Protein AF-A0A8R1J220-F1 (afdb_monomer)

Mean predicted aligned error: 9.55 Å

Radius of gyration: 16.14 Å; Cα contacts (8 Å, |Δi|>4): 56; chains: 1; bounding box: 42×35×43 Å

Organism: Caenorhabditis japonica (NCBI:txid281687)

pLDDT: mean 77.74, std 16.12, range [37.62, 92.5]

InterPro domains:
  IPR011989 Armadillo-like helical [G3DSA:1.25.10.10] (3-95)
  IPR016024 Armadillo-type fold [SSF48371] (10-93)

Foldseek 3Di:
DDDCPDPVNVVVVVVVVVVVVVVCVVVVVLVVLLVQLVVCLVPLVCLVVNVVSLVVLVVLCVDPNSVVCQVPDPVPSVVSNVSNVPRPPPPPPVPPD

Structure (mmCIF, N/CA/C/O backbone):
data_AF-A0A8R1J220-F1
#
_entry.id   AF-A0A8R1J220-F1
#
loop_
_atom_site.group_PDB
_atom_site.id
_atom_site.type_symbol
_atom_site.label_atom_id
_atom_site.label_alt_id
_atom_site.label_comp_id
_atom_site.label_asym_id
_atom_site.label_entity_id
_atom_site.label_seq_id
_atom_site.pdbx_PDB_ins_code
_atom_site.Cartn_x
_atom_site.Cartn_y
_atom_site.Cartn_z
_atom_site.occupancy
_atom_site.B_iso_or_equiv
_atom_site.auth_seq_id
_atom_site.auth_comp_id
_atom_site.auth_asym_id
_atom_site.auth_atom_id
_atom_site.pdbx_PDB_model_num
ATOM 1 N N . MET A 1 1 ? -15.663 24.784 -24.408 1.00 40.25 1 MET A N 1
ATOM 2 C CA . MET A 1 1 ? -14.233 25.065 -24.645 1.00 40.25 1 MET A CA 1
ATOM 3 C C . MET A 1 1 ? -13.429 24.141 -23.732 1.00 40.25 1 MET A C 1
ATOM 5 O O . MET A 1 1 ? -12.993 24.560 -22.674 1.00 40.25 1 MET A O 1
ATOM 9 N N . PHE A 1 2 ? -13.352 22.850 -24.074 1.00 38.75 2 PHE A N 1
ATOM 10 C CA . PHE A 1 2 ? -12.521 21.881 -23.353 1.00 38.75 2 PHE A CA 1
ATOM 11 C C . PHE A 1 2 ? -11.226 21.713 -24.144 1.00 38.75 2 PHE A C 1
ATOM 13 O O . PHE A 1 2 ? -11.260 21.465 -25.348 1.00 38.75 2 PHE A O 1
ATOM 20 N N . SER A 1 3 ? -10.117 21.969 -23.458 1.00 47.09 3 SER A N 1
ATOM 21 C CA . SER A 1 3 ? -8.761 21.993 -23.992 1.00 47.09 3 SER A CA 1
ATOM 22 C C . SER A 1 3 ? -8.400 20.654 -24.636 1.00 47.09 3 SER A C 1
ATOM 24 O O . SER A 1 3 ? -8.523 19.607 -24.000 1.00 47.09 3 SER A O 1
ATOM 26 N N . GLN A 1 4 ? -7.947 20.693 -25.892 1.00 51.22 4 GLN A N 1
ATOM 27 C CA . GLN A 1 4 ? -7.223 19.588 -26.510 1.00 51.22 4 GLN A CA 1
ATOM 28 C C . GLN A 1 4 ? -5.860 19.487 -25.827 1.00 51.22 4 GLN A C 1
ATOM 30 O O . GLN A 1 4 ? -4.884 20.072 -26.284 1.00 51.22 4 GLN A O 1
ATOM 35 N N . MET A 1 5 ? -5.798 18.751 -24.723 1.00 51.25 5 MET A N 1
ATOM 36 C CA . MET A 1 5 ? -4.532 18.212 -24.246 1.00 51.25 5 MET A CA 1
ATOM 37 C C . MET A 1 5 ? -4.037 17.269 -25.348 1.00 51.25 5 MET A C 1
ATOM 39 O O . MET A 1 5 ? -4.673 16.251 -25.636 1.00 51.25 5 MET A O 1
ATOM 43 N N . THR A 1 6 ? -2.990 17.666 -26.065 1.00 62.12 6 THR A N 1
ATOM 44 C CA . THR A 1 6 ? -2.530 16.908 -27.234 1.00 62.12 6 THR A CA 1
ATOM 45 C C . THR A 1 6 ? -1.924 15.585 -26.770 1.00 62.12 6 THR A C 1
ATOM 47 O O . THR A 1 6 ? -1.207 15.548 -25.776 1.00 62.12 6 THR A O 1
ATOM 50 N N . LEU A 1 7 ? -2.170 14.487 -27.501 1.00 57.69 7 LEU A N 1
ATOM 51 C CA . LEU A 1 7 ? -1.657 13.134 -27.193 1.00 57.69 7 LEU A CA 1
ATOM 52 C C . LEU A 1 7 ? -0.155 13.108 -26.845 1.00 57.69 7 LEU A C 1
ATOM 54 O O . LEU A 1 7 ? 0.308 12.263 -26.082 1.00 57.69 7 LEU A O 1
ATOM 58 N N . LYS A 1 8 ? 0.605 14.060 -27.397 1.00 58.09 8 LYS A N 1
ATOM 59 C CA . LYS A 1 8 ? 2.031 14.258 -27.143 1.00 58.09 8 LYS A CA 1
ATOM 60 C C . LYS A 1 8 ? 2.305 14.735 -25.711 1.00 58.09 8 LYS A C 1
ATOM 62 O O . LYS A 1 8 ? 3.145 14.146 -25.041 1.00 58.09 8 LYS A O 1
ATOM 67 N N . GLU A 1 9 ? 1.560 15.720 -25.216 1.00 60.03 9 GLU A N 1
ATOM 68 C CA . GLU A 1 9 ? 1.646 16.209 -23.831 1.00 60.03 9 GLU A CA 1
ATOM 69 C C . GLU A 1 9 ? 1.225 15.121 -22.839 1.00 60.03 9 GLU A C 1
ATOM 71 O O . GLU A 1 9 ? 1.894 14.914 -21.829 1.00 60.03 9 GLU A O 1
ATOM 76 N N . THR A 1 10 ? 0.182 14.351 -23.169 1.00 58.44 10 THR A N 1
ATOM 77 C CA . THR A 1 10 ? -0.250 13.203 -22.357 1.00 58.44 10 THR A CA 1
ATOM 78 C C . THR A 1 10 ? 0.831 12.123 -22.292 1.00 58.44 10 THR A C 1
ATOM 80 O O . THR A 1 10 ? 1.068 11.556 -21.229 1.00 58.44 10 THR A O 1
ATOM 83 N N . SER A 1 11 ? 1.522 11.860 -23.408 1.00 58.16 11 SER A N 1
ATOM 84 C CA . SER A 1 11 ? 2.612 10.878 -23.459 1.00 58.16 11 SER A CA 1
ATOM 85 C C . SER A 1 11 ? 3.853 11.314 -22.677 1.00 58.16 11 SER A C 1
ATOM 87 O O . SER A 1 11 ? 4.468 10.479 -22.020 1.00 58.16 11 SER A O 1
ATOM 89 N N . THR A 1 12 ? 4.196 12.607 -22.693 1.00 61.19 12 THR A N 1
ATOM 90 C CA . THR A 1 12 ? 5.306 13.157 -21.903 1.00 61.19 12 THR A CA 1
ATOM 91 C C . THR A 1 12 ? 4.995 13.069 -20.415 1.00 61.19 12 THR A C 1
ATOM 93 O O . THR A 1 12 ? 5.786 12.509 -19.669 1.00 61.19 12 THR A O 1
ATOM 96 N N . ILE A 1 13 ? 3.796 13.488 -19.999 1.00 63.25 13 ILE A N 1
ATOM 97 C CA . ILE A 1 13 ? 3.368 13.413 -18.595 1.00 63.25 13 ILE A CA 1
ATOM 98 C C . ILE A 1 13 ? 3.320 11.961 -18.106 1.00 63.25 13 ILE A C 1
ATOM 100 O O . ILE A 1 13 ? 3.771 11.672 -17.003 1.00 63.25 13 ILE A O 1
ATOM 104 N N . ALA A 1 14 ? 2.820 11.029 -18.923 1.00 58.81 14 ALA A N 1
ATOM 105 C CA . ALA A 1 14 ? 2.812 9.608 -18.575 1.00 58.81 14 ALA A CA 1
ATOM 106 C C . ALA A 1 14 ? 4.231 9.025 -18.465 1.00 58.81 14 ALA A C 1
ATOM 108 O O . ALA A 1 14 ? 4.483 8.162 -17.624 1.00 58.81 14 ALA A O 1
ATOM 109 N N . ARG A 1 15 ? 5.164 9.495 -19.301 1.00 59.09 15 ARG A N 1
ATOM 110 C CA . ARG A 1 15 ? 6.568 9.079 -19.257 1.00 59.09 15 ARG A CA 1
ATOM 111 C C . ARG A 1 15 ? 7.264 9.616 -18.012 1.00 59.09 15 ARG A C 1
ATOM 113 O O . ARG A 1 15 ? 7.910 8.836 -17.324 1.00 59.09 15 ARG A O 1
ATOM 120 N N . ASP A 1 16 ? 7.066 10.889 -17.694 1.00 67.56 16 ASP A N 1
ATOM 121 C CA . ASP A 1 16 ? 7.614 11.513 -16.489 1.00 67.56 16 ASP A CA 1
ATOM 122 C C . ASP A 1 16 ? 7.057 10.827 -15.233 1.00 67.56 16 ASP A C 1
ATOM 124 O O . ASP A 1 16 ? 7.813 10.466 -14.337 1.00 67.56 16 ASP A O 1
ATOM 128 N N . LEU A 1 17 ? 5.752 10.526 -15.205 1.00 65.31 17 LEU A N 1
ATOM 129 C CA . LEU A 1 17 ? 5.114 9.798 -14.104 1.00 65.31 17 LEU A CA 1
ATOM 130 C C . LEU A 1 17 ? 5.682 8.381 -13.918 1.00 65.31 17 LEU A C 1
ATOM 132 O O . LEU A 1 17 ? 5.829 7.924 -12.785 1.00 65.31 17 LEU A O 1
ATOM 136 N N . ASN A 1 18 ? 6.024 7.693 -15.011 1.00 68.00 18 ASN A N 1
ATOM 137 C CA . ASN A 1 18 ? 6.680 6.387 -14.942 1.00 68.00 18 ASN A CA 1
ATOM 138 C C . ASN A 1 18 ? 8.111 6.486 -14.398 1.00 68.00 18 ASN A C 1
ATOM 140 O O . ASN A 1 18 ? 8.499 5.625 -13.615 1.00 68.00 18 ASN A O 1
ATOM 144 N N . VAL A 1 19 ? 8.864 7.536 -14.745 1.00 74.75 19 VAL A N 1
ATOM 145 C CA . VAL A 1 19 ? 10.206 7.771 -14.180 1.00 74.75 19 VAL A CA 1
ATOM 146 C C . VAL A 1 19 ? 10.115 8.015 -12.671 1.00 74.75 19 VAL A C 1
ATOM 148 O O . VAL A 1 19 ? 10.800 7.345 -11.905 1.00 74.75 19 VAL A O 1
ATOM 151 N N . TYR A 1 20 ? 9.194 8.874 -12.221 1.00 81.44 20 TYR A N 1
ATOM 152 C CA . TYR A 1 20 ? 8.985 9.107 -10.786 1.00 81.44 20 TYR A CA 1
ATOM 153 C C . TYR A 1 20 ? 8.566 7.843 -10.028 1.00 81.44 20 TYR A C 1
ATOM 155 O O . TYR A 1 20 ? 8.941 7.661 -8.870 1.00 81.44 20 TYR A O 1
ATOM 163 N N . LEU A 1 21 ? 7.783 6.969 -10.664 1.00 84.81 21 LEU A N 1
ATOM 164 C CA . LEU A 1 21 ? 7.397 5.687 -10.089 1.00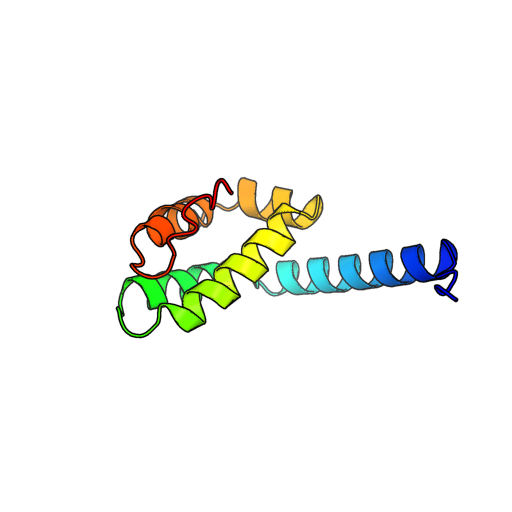 84.81 21 LEU A CA 1
ATOM 165 C C . LEU A 1 21 ? 8.596 4.746 -9.939 1.00 84.81 21 LEU A C 1
ATOM 167 O O . LEU A 1 21 ? 8.731 4.100 -8.902 1.00 84.81 21 LEU A O 1
ATOM 171 N N . GLU A 1 22 ? 9.452 4.651 -10.953 1.00 86.31 22 GLU A N 1
ATOM 172 C CA . GLU A 1 22 ? 10.654 3.817 -10.897 1.00 86.31 22 GLU A CA 1
ATOM 173 C C . GLU A 1 22 ? 11.629 4.318 -9.830 1.00 86.31 22 GLU A C 1
ATOM 175 O O . GLU A 1 22 ? 12.081 3.516 -9.013 1.00 86.31 22 GLU A O 1
ATOM 180 N N . ASP A 1 23 ? 11.854 5.631 -9.751 1.00 89.62 23 ASP A N 1
ATOM 181 C CA . ASP A 1 23 ? 12.674 6.248 -8.702 1.00 89.62 23 ASP A CA 1
ATOM 182 C C . ASP A 1 23 ? 12.090 5.993 -7.305 1.00 89.62 23 ASP A C 1
ATOM 184 O O . ASP A 1 23 ? 12.812 5.649 -6.367 1.00 89.62 23 ASP A O 1
ATOM 188 N N . PHE A 1 24 ? 10.766 6.102 -7.159 1.00 89.44 24 PHE A N 1
ATOM 189 C CA . PHE A 1 24 ? 10.072 5.805 -5.907 1.00 89.44 24 PHE A CA 1
ATOM 190 C C . PHE A 1 24 ? 10.248 4.341 -5.481 1.00 89.44 24 PHE A C 1
ATOM 192 O O . PHE A 1 24 ? 10.530 4.062 -4.312 1.00 89.44 24 PHE A O 1
ATOM 199 N N . LEU A 1 25 ? 10.092 3.398 -6.414 1.00 89.38 25 LEU A N 1
ATOM 200 C CA . LEU A 1 25 ? 10.267 1.971 -6.140 1.00 89.38 25 LEU A CA 1
ATOM 201 C C . LEU A 1 25 ? 11.732 1.642 -5.821 1.00 89.38 25 LEU A C 1
ATOM 203 O O . LEU A 1 25 ? 11.992 0.930 -4.850 1.00 89.38 25 LEU A O 1
ATOM 207 N N . ALA A 1 26 ? 12.682 2.213 -6.566 1.00 89.50 26 ALA A N 1
ATOM 208 C CA . ALA A 1 26 ? 14.115 2.065 -6.315 1.00 89.50 26 ALA A CA 1
ATOM 209 C C . ALA A 1 26 ? 14.524 2.619 -4.938 1.00 89.50 26 ALA A C 1
ATOM 211 O O . ALA A 1 26 ? 15.379 2.046 -4.264 1.00 89.50 26 ALA A O 1
ATOM 212 N N . ALA A 1 27 ? 13.863 3.681 -4.475 1.00 90.62 27 ALA A N 1
ATOM 213 C CA . ALA A 1 27 ? 14.055 4.261 -3.147 1.00 90.62 27 ALA A CA 1
ATOM 214 C C . ALA A 1 27 ? 13.338 3.493 -2.014 1.00 90.62 27 ALA A C 1
ATOM 216 O O . ALA A 1 27 ? 13.184 4.027 -0.916 1.00 90.62 27 ALA A O 1
ATOM 217 N N . SER A 1 28 ? 12.889 2.252 -2.248 1.00 90.31 28 SER A N 1
ATOM 218 C CA . SER A 1 28 ? 12.132 1.443 -1.273 1.00 90.31 28 SER A CA 1
ATOM 219 C C . SER A 1 28 ? 10.825 2.102 -0.810 1.00 90.31 28 SER A C 1
ATOM 221 O O . SER A 1 28 ? 10.336 1.862 0.298 1.00 90.31 28 SER A O 1
ATOM 223 N N . GLY A 1 29 ? 10.219 2.930 -1.663 1.00 91.25 29 GLY A N 1
ATOM 224 C CA . GLY A 1 29 ? 8.997 3.657 -1.336 1.00 91.25 29 GLY A CA 1
ATOM 225 C C . GLY A 1 29 ? 7.812 2.741 -1.011 1.00 91.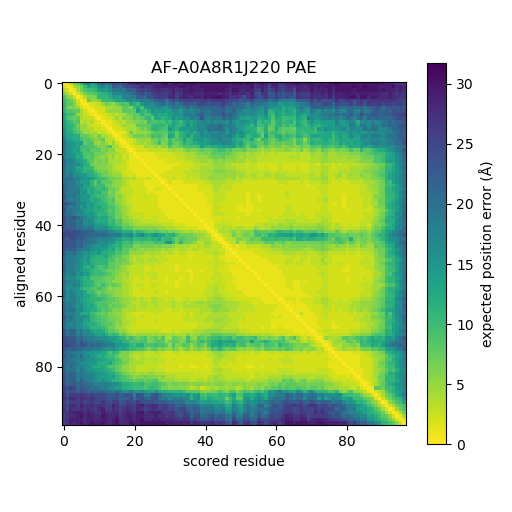25 29 GLY A C 1
ATOM 226 O O . GLY A 1 29 ? 6.999 3.070 -0.147 1.00 91.25 29 GLY A O 1
ATOM 227 N N . LEU A 1 30 ? 7.735 1.564 -1.643 1.00 92.50 30 LEU A N 1
ATOM 228 C CA . LEU A 1 30 ? 6.701 0.564 -1.354 1.00 92.50 30 LEU A CA 1
ATOM 229 C C . LEU A 1 30 ? 6.811 0.016 0.079 1.00 92.50 30 LEU A C 1
ATOM 231 O O . LEU A 1 30 ? 5.802 -0.069 0.781 1.00 92.50 30 LEU A O 1
ATOM 235 N N . THR A 1 31 ? 8.028 -0.287 0.534 1.00 91.81 31 THR A N 1
ATOM 236 C CA . THR A 1 31 ? 8.310 -0.702 1.917 1.00 91.81 31 THR A CA 1
ATOM 237 C C . THR A 1 31 ? 7.892 0.386 2.897 1.00 91.81 31 THR A C 1
ATOM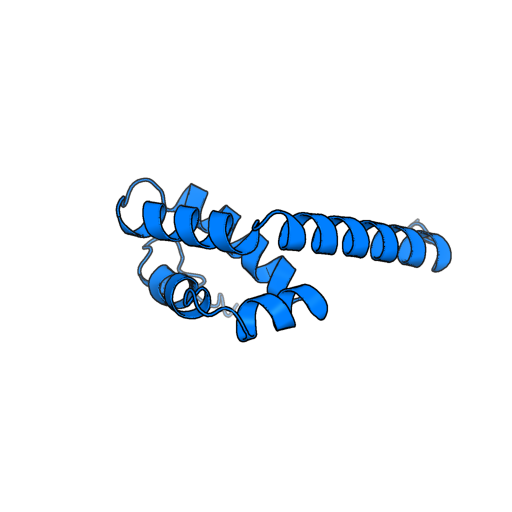 239 O O . THR A 1 31 ? 7.120 0.122 3.818 1.00 91.81 31 THR A O 1
ATOM 242 N N . LEU A 1 32 ? 8.299 1.636 2.650 1.00 92.00 32 LEU A N 1
ATOM 243 C CA . LEU A 1 32 ? 7.928 2.764 3.504 1.00 92.00 32 LEU A CA 1
ATOM 244 C C . LEU A 1 32 ? 6.403 2.953 3.585 1.00 92.00 32 LEU A C 1
ATOM 246 O O . LEU A 1 32 ? 5.864 3.123 4.678 1.00 92.00 32 LEU A O 1
ATOM 250 N N . LEU A 1 33 ? 5.691 2.897 2.453 1.00 92.00 33 LEU A N 1
ATOM 251 C CA . LEU A 1 33 ? 4.224 2.982 2.433 1.00 92.00 33 LEU A CA 1
ATOM 252 C C . LEU A 1 33 ? 3.576 1.863 3.252 1.00 92.00 33 LEU A C 1
ATOM 254 O O . LEU A 1 33 ? 2.628 2.114 3.998 1.00 92.00 33 LEU A O 1
ATOM 258 N N . THR A 1 34 ? 4.097 0.644 3.131 1.00 92.06 34 THR A N 1
ATOM 259 C CA . THR A 1 34 ? 3.589 -0.529 3.849 1.00 92.06 34 THR A CA 1
ATOM 260 C C . THR A 1 34 ? 3.801 -0.388 5.355 1.00 92.06 34 THR A C 1
ATOM 262 O O . THR A 1 34 ? 2.874 -0.611 6.138 1.00 92.06 34 THR A O 1
ATOM 265 N N . GLU A 1 35 ? 4.979 0.063 5.786 1.00 91.88 35 GLU A N 1
ATOM 266 C CA . GLU A 1 35 ? 5.272 0.341 7.194 1.00 91.88 35 GLU A CA 1
ATOM 267 C C . GLU A 1 35 ? 4.390 1.450 7.773 1.00 91.88 35 GLU A C 1
ATOM 269 O O . GLU A 1 35 ? 3.887 1.322 8.892 1.00 91.88 35 GLU A O 1
ATOM 274 N N . LEU A 1 36 ? 4.188 2.537 7.026 1.00 91.56 36 LEU A N 1
ATOM 275 C CA . LEU A 1 36 ? 3.338 3.647 7.454 1.00 91.56 36 LEU A CA 1
ATOM 276 C C . LEU A 1 36 ? 1.880 3.206 7.599 1.00 91.56 36 LEU A C 1
ATOM 278 O O . LEU A 1 36 ? 1.262 3.493 8.626 1.00 91.56 36 LEU A O 1
ATOM 282 N N . LEU A 1 37 ? 1.360 2.437 6.640 1.00 90.88 37 LEU A N 1
ATOM 283 C CA . LEU A 1 37 ? 0.021 1.856 6.733 1.00 90.88 37 LEU A CA 1
ATOM 284 C C . LEU A 1 37 ? -0.097 0.909 7.938 1.00 90.88 37 LEU A C 1
ATOM 286 O O . LEU A 1 37 ? -1.067 0.981 8.693 1.00 90.88 37 LEU A O 1
ATOM 290 N N . ASN A 1 38 ? 0.918 0.078 8.183 1.00 90.50 38 ASN A N 1
ATOM 291 C CA . ASN A 1 38 ? 0.960 -0.798 9.354 1.00 90.50 38 ASN A CA 1
ATOM 292 C C . ASN A 1 38 ? 0.983 -0.022 10.676 1.00 90.50 38 ASN A C 1
ATOM 294 O O . ASN A 1 38 ? 0.333 -0.438 11.634 1.00 90.50 38 ASN A O 1
ATOM 298 N N . LYS A 1 39 ? 1.669 1.123 10.742 1.00 90.38 39 LYS A N 1
ATOM 299 C CA . LYS A 1 39 ? 1.619 2.007 11.918 1.00 90.38 39 LYS A CA 1
ATOM 300 C C . LYS A 1 39 ? 0.221 2.575 12.140 1.00 90.38 39 LYS A C 1
ATOM 302 O O . LYS A 1 39 ? -0.201 2.675 13.291 1.00 90.38 39 LYS A O 1
ATOM 307 N N . CYS A 1 40 ? -0.513 2.892 11.074 1.00 89.44 40 CYS A N 1
ATOM 308 C CA . CYS A 1 40 ? -1.903 3.321 11.202 1.00 89.44 40 CYS A CA 1
ATOM 309 C C . CYS A 1 40 ? -2.799 2.216 11.774 1.00 89.44 40 CYS A C 1
ATOM 311 O O . CYS A 1 40 ? -3.633 2.504 12.625 1.00 89.44 40 CYS A O 1
ATOM 313 N N . HIS A 1 41 ? -2.573 0.949 11.409 1.00 86.06 41 HIS A N 1
ATOM 314 C CA . HIS A 1 41 ? -3.312 -0.185 11.993 1.00 86.06 41 HIS A CA 1
ATOM 315 C C . HIS A 1 41 ? -3.124 -0.325 13.508 1.00 86.06 41 HIS A C 1
ATOM 317 O O . HIS A 1 41 ? -3.980 -0.887 14.185 1.00 86.06 41 HIS A O 1
ATOM 323 N N . LEU A 1 42 ? -2.009 0.166 14.056 1.00 86.69 42 LEU A N 1
ATOM 324 C CA . LEU A 1 42 ? -1.731 0.123 15.495 1.00 86.69 42 LEU A CA 1
ATOM 325 C C . LEU A 1 42 ? -2.379 1.284 16.266 1.00 86.69 42 LEU A C 1
ATOM 327 O O . LEU A 1 42 ? -2.424 1.243 17.495 1.00 86.69 42 LEU A O 1
ATOM 331 N N . GLN A 1 43 ? -2.854 2.325 15.574 1.00 84.50 43 GLN A N 1
ATOM 332 C CA . GLN A 1 43 ? -3.353 3.555 16.188 1.00 84.50 43 GLN 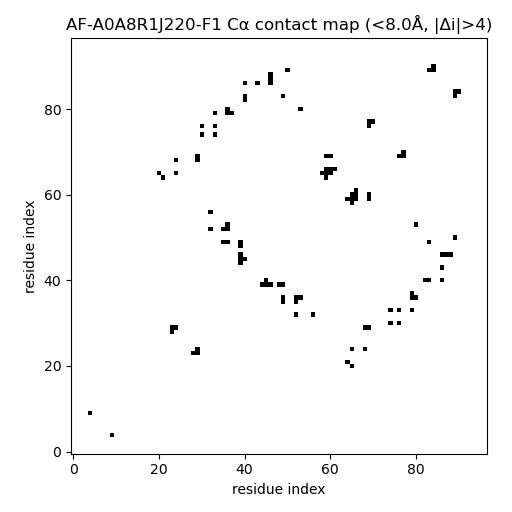A CA 1
ATOM 333 C C . GLN A 1 43 ? -4.668 4.004 15.541 1.00 84.50 43 GLN A C 1
ATOM 335 O O . GLN A 1 43 ? -4.679 4.615 14.477 1.00 84.50 43 GLN A O 1
ATOM 340 N N . TYR A 1 44 ? -5.784 3.793 16.243 1.00 68.12 44 TYR A N 1
ATOM 341 C CA . TYR A 1 44 ? -7.136 4.146 15.776 1.00 68.12 44 TYR A CA 1
ATOM 342 C C . TYR A 1 44 ? -7.351 5.639 15.458 1.00 68.12 44 TYR A C 1
ATOM 344 O O . TYR A 1 44 ? -8.351 5.997 14.852 1.00 68.12 44 TYR A O 1
ATOM 352 N N . THR A 1 45 ? -6.443 6.531 15.855 1.00 76.19 45 THR A N 1
ATOM 353 C CA . THR A 1 45 ? -6.498 7.963 15.514 1.00 76.19 45 THR A CA 1
ATOM 354 C C . THR A 1 45 ? -5.951 8.277 14.118 1.00 76.19 45 THR A C 1
ATOM 356 O O . THR A 1 45 ? -6.072 9.414 13.663 1.00 76.19 45 THR A O 1
ATOM 359 N N . LEU A 1 46 ? -5.348 7.301 13.429 1.00 79.75 46 LEU A N 1
ATOM 360 C CA . LEU A 1 46 ? -4.664 7.492 12.146 1.00 79.75 46 LEU A CA 1
ATOM 361 C C . LEU A 1 46 ? -5.470 6.995 10.930 1.00 79.75 46 LEU A C 1
ATOM 363 O O . LEU A 1 46 ? -4.881 6.741 9.880 1.00 79.75 46 LEU A O 1
ATOM 367 N N . GLU A 1 47 ? -6.802 6.901 11.024 1.00 79.62 47 GLU A N 1
ATOM 368 C CA . GLU A 1 47 ? -7.648 6.479 9.889 1.00 79.62 47 GLU A CA 1
ATOM 369 C C . GLU A 1 47 ? -7.517 7.434 8.686 1.00 79.62 47 GLU A C 1
ATOM 371 O O . GLU A 1 47 ? -7.360 6.999 7.549 1.00 79.62 47 GLU A O 1
ATOM 376 N N . GLN A 1 48 ? -7.486 8.751 8.914 1.00 81.50 48 GLN A N 1
ATOM 377 C CA . GLN A 1 48 ? -7.324 9.735 7.833 1.00 81.50 48 GLN A CA 1
ATOM 378 C C . GLN A 1 48 ? -5.956 9.614 7.119 1.00 81.50 48 GLN A C 1
ATOM 380 O O . GLN A 1 48 ? -5.934 9.493 5.894 1.00 81.50 48 GLN A O 1
ATOM 385 N N . PRO A 1 49 ? -4.808 9.564 7.829 1.00 86.00 49 PRO A N 1
ATOM 386 C CA . PRO A 1 49 ? -3.513 9.217 7.235 1.00 86.00 49 PRO A CA 1
ATOM 387 C C . PRO A 1 49 ? -3.506 7.898 6.454 1.00 86.00 49 PRO A C 1
ATOM 389 O O . PRO A 1 49 ? -2.978 7.856 5.341 1.00 86.00 49 PRO A O 1
ATOM 392 N N . ALA A 1 50 ? -4.126 6.842 6.993 1.00 87.31 50 ALA A N 1
ATOM 393 C CA . ALA A 1 50 ? -4.204 5.548 6.318 1.00 87.31 50 ALA A CA 1
ATOM 394 C C . ALA A 1 50 ? -4.867 5.657 4.938 1.00 87.31 50 ALA A C 1
ATOM 396 O O . ALA A 1 50 ? -4.434 4.989 3.999 1.00 87.31 50 ALA A O 1
ATOM 397 N N . LEU A 1 51 ? -5.852 6.547 4.780 1.00 86.50 51 LEU A N 1
ATOM 398 C CA . LEU A 1 51 ? -6.552 6.749 3.513 1.00 86.50 51 LEU A CA 1
ATOM 399 C C . LEU A 1 51 ? -5.613 7.264 2.420 1.00 86.50 51 LEU A C 1
ATOM 401 O O . LEU A 1 51 ? -5.657 6.789 1.285 1.00 86.50 51 LEU A O 1
ATOM 405 N N . PHE A 1 52 ? -4.728 8.203 2.763 1.00 87.38 52 PHE A N 1
ATOM 406 C CA . PHE A 1 52 ? -3.738 8.729 1.824 1.00 87.38 52 PHE A CA 1
ATOM 407 C C . PHE A 1 52 ? -2.770 7.638 1.361 1.00 87.38 52 PHE A C 1
ATOM 409 O O . PHE A 1 52 ? -2.474 7.547 0.167 1.00 87.38 52 PHE A O 1
ATOM 416 N N . PHE A 1 53 ? -2.328 6.766 2.271 1.00 90.50 53 PHE A N 1
ATOM 417 C CA . PHE A 1 53 ? -1.462 5.639 1.917 1.00 90.50 53 PHE A CA 1
ATOM 418 C C . PHE A 1 53 ? -2.185 4.617 1.034 1.00 90.50 53 PHE A C 1
ATOM 420 O O . PHE A 1 53 ? -1.611 4.138 0.057 1.00 90.50 53 PHE A O 1
ATOM 427 N N . LEU A 1 54 ? -3.466 4.343 1.296 1.00 89.94 54 LEU A N 1
ATOM 428 C CA . LEU A 1 54 ? -4.283 3.487 0.434 1.00 89.94 54 LEU A CA 1
ATOM 429 C C . LEU A 1 54 ? -4.490 4.083 -0.962 1.00 89.94 54 LEU A C 1
ATOM 431 O O . LEU A 1 54 ? -4.460 3.343 -1.945 1.00 89.94 54 LEU A O 1
ATOM 435 N N . TYR A 1 55 ? -4.655 5.403 -1.089 1.00 89.06 55 TYR A N 1
ATOM 436 C CA . TYR A 1 55 ? -4.719 6.050 -2.402 1.00 89.06 55 TYR A CA 1
ATOM 437 C C . TYR A 1 55 ? -3.396 5.966 -3.164 1.00 89.06 55 TYR A C 1
ATOM 439 O O . TYR A 1 55 ? -3.414 5.699 -4.367 1.00 89.06 55 TYR A O 1
ATOM 447 N N . ALA A 1 56 ? -2.261 6.119 -2.480 1.00 89.50 56 ALA A N 1
ATOM 448 C CA . ALA A 1 56 ? -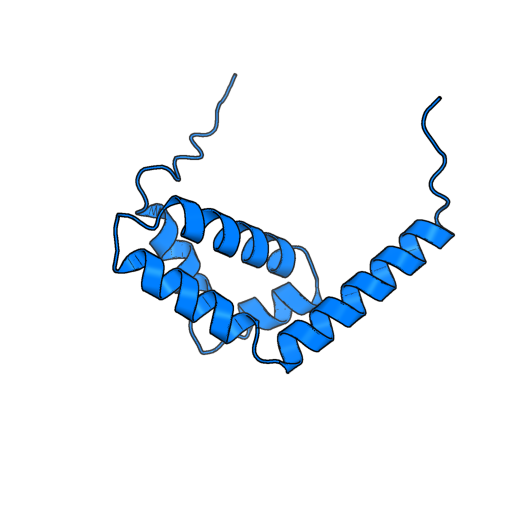0.951 5.904 -3.089 1.00 89.50 56 ALA A CA 1
ATOM 449 C C . ALA A 1 56 ? -0.796 4.450 -3.575 1.00 89.50 56 ALA A C 1
ATOM 451 O O . ALA A 1 56 ? -0.439 4.218 -4.729 1.00 89.50 56 ALA A O 1
ATOM 452 N N . LEU A 1 57 ? -1.168 3.466 -2.749 1.00 91.00 57 LEU A N 1
ATOM 453 C CA . LEU A 1 57 ? -1.153 2.045 -3.120 1.00 91.00 57 LEU A CA 1
ATOM 454 C C . LEU A 1 57 ? -2.106 1.735 -4.287 1.00 91.00 57 LEU A C 1
ATOM 456 O O . LEU A 1 57 ? -1.755 0.976 -5.191 1.00 91.00 57 LEU A O 1
ATOM 460 N N . ARG A 1 58 ? -3.282 2.372 -4.336 1.00 89.88 58 ARG A N 1
ATOM 461 C CA . ARG A 1 58 ? -4.204 2.285 -5.481 1.00 89.88 58 ARG A CA 1
ATOM 462 C C . ARG A 1 58 ? -3.570 2.832 -6.760 1.00 89.88 58 ARG A C 1
ATOM 464 O O . ARG A 1 58 ? -3.739 2.230 -7.819 1.00 89.88 58 ARG A O 1
ATOM 471 N N . ALA A 1 59 ? -2.850 3.950 -6.683 1.00 87.56 59 ALA A N 1
ATOM 472 C CA . ALA A 1 59 ? -2.138 4.505 -7.832 1.00 87.56 59 ALA A CA 1
ATOM 473 C C . ALA A 1 59 ? -1.049 3.542 -8.339 1.00 87.56 59 ALA A C 1
ATOM 475 O O . ALA A 1 59 ? -0.955 3.322 -9.547 1.00 87.56 59 ALA A O 1
ATOM 476 N N . LEU A 1 60 ? -0.304 2.897 -7.432 1.00 89.62 60 LEU A N 1
ATOM 477 C CA . LEU A 1 60 ? 0.682 1.867 -7.785 1.00 89.62 60 LEU A CA 1
ATOM 478 C C . LEU A 1 60 ? 0.031 0.679 -8.501 1.00 89.62 60 LEU A C 1
ATOM 480 O O . LEU A 1 60 ? 0.495 0.284 -9.567 1.00 89.62 60 LEU A O 1
ATOM 484 N N . LEU A 1 61 ? -1.076 0.155 -7.969 1.00 90.75 61 LEU A N 1
ATOM 485 C CA . LEU A 1 61 ? -1.826 -0.960 -8.564 1.00 90.75 61 LEU A CA 1
ATOM 486 C C . LEU A 1 61 ? -2.409 -0.642 -9.955 1.00 90.75 61 LEU A C 1
ATOM 488 O O . LEU A 1 61 ? -2.627 -1.554 -10.758 1.00 90.75 61 LEU A O 1
ATOM 492 N N . ASN A 1 62 ? -2.643 0.639 -10.250 1.00 87.88 62 ASN A N 1
ATOM 493 C CA . ASN A 1 62 ? -3.103 1.104 -11.559 1.00 87.88 62 ASN A CA 1
ATOM 494 C C . ASN A 1 62 ? -1.965 1.268 -12.582 1.00 87.88 62 ASN A C 1
ATOM 496 O O . ASN A 1 62 ? -2.245 1.397 -13.774 1.00 87.88 62 ASN A O 1
ATOM 500 N N . SER A 1 63 ? -0.700 1.233 -12.153 1.00 85.69 63 SER A N 1
ATOM 501 C CA . SER A 1 63 ? 0.464 1.224 -13.044 1.00 85.69 63 SER A CA 1
ATOM 502 C C . SER A 1 63 ? 0.963 -0.208 -13.279 1.00 85.69 63 SER A C 1
ATOM 504 O O . SER A 1 63 ? 1.023 -0.983 -12.327 1.00 85.69 63 SER A O 1
ATOM 506 N N . PRO A 1 64 ? 1.372 -0.599 -14.504 1.00 87.56 64 PRO A N 1
ATOM 507 C CA . PRO A 1 64 ? 1.941 -1.924 -14.757 1.00 87.56 64 PRO A CA 1
ATOM 508 C C . PRO A 1 64 ? 3.141 -2.258 -13.858 1.00 87.56 64 PRO A C 1
ATOM 510 O O . PRO A 1 64 ? 3.156 -3.329 -13.250 1.00 87.56 64 PRO A O 1
ATOM 513 N N . ASN A 1 65 ? 4.099 -1.332 -13.725 1.00 87.50 65 ASN A N 1
ATOM 514 C CA . ASN A 1 65 ? 5.314 -1.534 -12.925 1.00 87.50 65 ASN A CA 1
ATOM 515 C C . ASN A 1 65 ? 5.002 -1.512 -11.424 1.00 87.50 65 ASN A C 1
ATOM 517 O O . ASN A 1 65 ? 5.477 -2.365 -10.678 1.00 87.50 65 ASN A O 1
ATOM 521 N N . GLY A 1 66 ? 4.143 -0.586 -10.986 1.00 89.69 66 GLY A N 1
ATOM 522 C CA . GLY A 1 66 ? 3.709 -0.509 -9.589 1.00 89.69 66 GLY A CA 1
ATOM 523 C C . GLY A 1 66 ? 2.927 -1.751 -9.162 1.00 89.69 66 GLY A C 1
ATOM 524 O O . GLY A 1 66 ? 3.177 -2.306 -8.095 1.00 89.69 66 GLY A O 1
ATOM 525 N N . ARG A 1 67 ? 2.040 -2.255 -10.024 1.00 92.44 67 ARG A N 1
ATOM 526 C CA . ARG A 1 67 ? 1.307 -3.502 -9.796 1.00 92.44 67 ARG A CA 1
ATOM 527 C C . ARG A 1 67 ? 2.243 -4.700 -9.721 1.00 92.44 67 ARG A C 1
ATOM 529 O O . ARG A 1 67 ? 2.056 -5.529 -8.839 1.00 92.44 67 ARG A O 1
ATOM 536 N N . ALA A 1 68 ? 3.226 -4.801 -10.616 1.00 91.62 68 ALA A N 1
ATOM 537 C CA . ALA A 1 68 ? 4.217 -5.872 -10.556 1.00 91.62 68 ALA A CA 1
ATOM 538 C C . ALA A 1 68 ? 4.980 -5.843 -9.223 1.00 91.62 68 ALA A C 1
ATOM 540 O O . ALA A 1 68 ? 5.044 -6.870 -8.554 1.00 91.62 68 ALA A O 1
ATOM 541 N N . ALA A 1 69 ? 5.443 -4.664 -8.796 1.00 91.19 69 ALA A N 1
ATOM 542 C CA . ALA A 1 69 ? 6.126 -4.490 -7.516 1.00 91.19 69 ALA A CA 1
ATOM 543 C C . ALA A 1 69 ? 5.242 -4.888 -6.322 1.00 91.19 69 ALA A C 1
ATOM 545 O O . ALA A 1 69 ? 5.686 -5.629 -5.457 1.00 91.19 69 ALA A O 1
ATOM 546 N N . VAL A 1 70 ? 3.973 -4.466 -6.302 1.00 92.19 70 VAL A N 1
ATOM 547 C CA . VAL A 1 70 ? 3.017 -4.805 -5.233 1.00 92.19 70 VAL A CA 1
ATOM 548 C C . VAL A 1 70 ? 2.699 -6.305 -5.182 1.00 92.19 70 VAL A C 1
ATOM 550 O O . VAL A 1 70 ? 2.556 -6.862 -4.099 1.00 92.19 70 VAL A O 1
ATOM 553 N N . LEU A 1 71 ? 2.560 -6.969 -6.333 1.00 89.56 71 LEU A N 1
ATOM 554 C CA . LEU A 1 71 ? 2.231 -8.400 -6.396 1.00 89.56 71 LEU A CA 1
ATOM 555 C C . LEU A 1 71 ? 3.429 -9.309 -6.092 1.00 89.56 71 LEU A C 1
ATOM 557 O O . LEU A 1 71 ? 3.229 -10.440 -5.658 1.00 89.56 71 LEU A O 1
ATOM 561 N N . GLN A 1 72 ? 4.647 -8.836 -6.356 1.00 88.81 72 GLN A N 1
ATOM 562 C CA . GLN A 1 72 ? 5.894 -9.558 -6.082 1.00 88.81 72 GLN A CA 1
ATOM 563 C C . GLN A 1 72 ? 6.482 -9.220 -4.706 1.00 88.81 72 GLN A C 1
ATOM 565 O O . GLN A 1 72 ? 7.507 -9.782 -4.333 1.00 88.81 72 GLN A O 1
ATOM 570 N N . ASP A 1 73 ? 5.852 -8.310 -3.963 1.00 83.62 73 ASP A N 1
ATOM 571 C CA . ASP A 1 73 ? 6.330 -7.861 -2.663 1.00 83.62 73 ASP A CA 1
ATOM 572 C C . ASP A 1 73 ? 6.297 -8.988 -1.62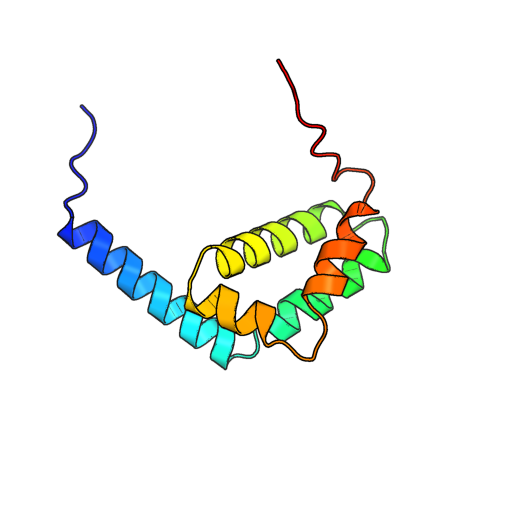2 1.00 83.62 73 ASP A C 1
ATOM 574 O O . ASP A 1 73 ? 5.243 -9.521 -1.262 1.00 83.62 73 ASP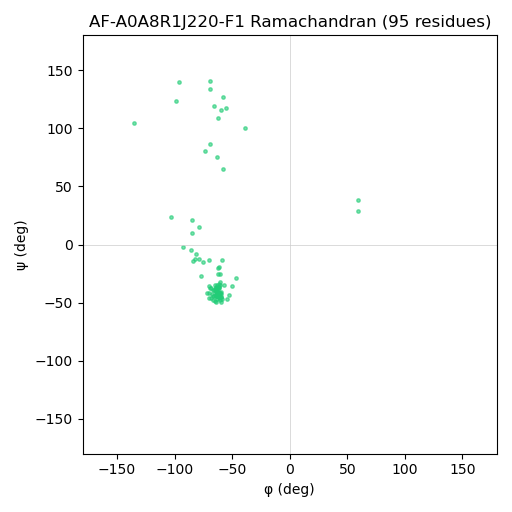 A O 1
ATOM 578 N N . GLU A 1 74 ? 7.473 -9.314 -1.091 1.00 76.00 74 GLU A N 1
ATOM 579 C CA . GLU A 1 74 ? 7.642 -10.302 -0.022 1.00 76.00 74 GLU A CA 1
ATOM 580 C C . GLU A 1 74 ? 7.198 -9.764 1.347 1.00 76.00 74 GLU A C 1
ATOM 582 O O . GLU A 1 74 ? 6.980 -10.539 2.276 1.00 76.00 74 GLU A O 1
ATOM 587 N N . GLN A 1 75 ? 7.019 -8.446 1.485 1.00 72.31 75 GLN A N 1
ATOM 588 C CA . GLN A 1 75 ? 6.632 -7.800 2.744 1.00 72.31 75 GLN A CA 1
ATOM 589 C C . GLN A 1 75 ? 5.119 -7.780 2.994 1.00 72.31 75 GLN A C 1
ATOM 591 O O . GLN A 1 75 ? 4.647 -7.160 3.951 1.00 72.31 75 GLN A O 1
ATOM 596 N N . HIS A 1 76 ? 4.355 -8.510 2.181 1.00 82.56 76 HIS A N 1
ATOM 597 C CA . HIS A 1 76 ? 2.919 -8.695 2.343 1.00 82.56 76 HIS A CA 1
ATOM 598 C C . HIS A 1 76 ? 2.116 -7.385 2.313 1.00 82.56 76 HIS A C 1
ATOM 600 O O . HIS A 1 76 ? 1.102 -7.269 3.011 1.00 82.56 76 HIS A O 1
ATOM 606 N N . VAL A 1 77 ? 2.486 -6.421 1.463 1.00 91.06 77 VAL A N 1
ATOM 607 C CA . VAL A 1 77 ? 1.712 -5.176 1.281 1.00 91.06 77 VAL A CA 1
ATOM 608 C C . VAL A 1 77 ? 0.216 -5.425 1.032 1.00 91.06 77 VAL A C 1
ATOM 610 O O . VAL A 1 77 ? -0.637 -4.699 1.543 1.00 91.06 77 VAL A O 1
ATOM 613 N N . LEU A 1 78 ? -0.134 -6.502 0.319 1.00 90.88 78 LEU A N 1
ATOM 614 C CA . LEU A 1 78 ? -1.525 -6.898 0.079 1.00 90.88 78 LEU A CA 1
ATOM 615 C C . LEU A 1 78 ? -2.270 -7.261 1.370 1.00 90.88 78 LEU A C 1
ATOM 617 O O . LEU A 1 78 ? -3.457 -6.966 1.495 1.00 90.88 78 LEU A O 1
ATOM 621 N N . VAL A 1 79 ? -1.582 -7.855 2.347 1.00 90.75 79 VAL A N 1
ATOM 622 C CA . VAL A 1 79 ? -2.149 -8.145 3.670 1.00 90.75 79 VAL A CA 1
ATOM 623 C C . VAL A 1 79 ? -2.365 -6.844 4.436 1.00 90.75 79 VAL A C 1
ATOM 625 O O . VAL A 1 79 ? -3.421 -6.660 5.037 1.00 90.75 79 VAL A O 1
ATOM 628 N N . SER A 1 80 ? -1.418 -5.906 4.374 1.00 89.69 80 SER A N 1
ATOM 629 C CA . SER A 1 80 ? -1.580 -4.576 4.976 1.00 89.69 80 SER A CA 1
ATOM 630 C C . SER A 1 80 ? -2.748 -3.794 4.368 1.00 89.69 80 SER A C 1
ATOM 632 O O . SER A 1 80 ? -3.476 -3.133 5.109 1.00 89.69 80 SER A O 1
ATOM 634 N N . ILE A 1 81 ? -2.971 -3.908 3.054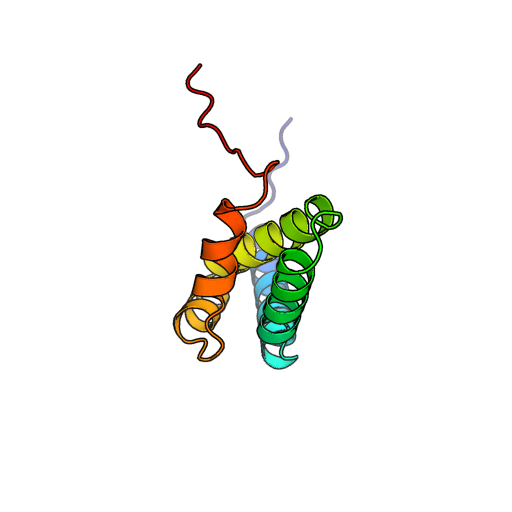 1.00 90.69 81 ILE A N 1
ATOM 635 C CA . ILE A 1 81 ? -4.148 -3.347 2.372 1.00 90.69 81 ILE A CA 1
ATOM 636 C C . ILE A 1 81 ? -5.425 -4.040 2.852 1.00 90.69 81 ILE A C 1
ATOM 638 O O . ILE A 1 81 ? -6.383 -3.363 3.214 1.00 90.69 81 ILE A O 1
ATOM 642 N N . ALA A 1 82 ? -5.442 -5.375 2.891 1.00 88.69 82 ALA A N 1
ATOM 643 C CA . ALA A 1 82 ? -6.615 -6.136 3.313 1.00 88.69 82 ALA A CA 1
ATOM 644 C C . ALA A 1 82 ? -7.031 -5.796 4.748 1.00 88.69 82 ALA A C 1
ATOM 646 O O . ALA A 1 82 ? -8.210 -5.594 5.004 1.00 88.69 82 ALA A O 1
ATOM 647 N N . ARG A 1 83 ? -6.071 -5.636 5.665 1.00 87.12 83 ARG A N 1
ATOM 648 C CA . ARG A 1 83 ? -6.328 -5.216 7.054 1.00 87.12 83 ARG A CA 1
ATOM 649 C C . ARG A 1 83 ? -6.954 -3.828 7.166 1.00 87.12 83 ARG A C 1
ATOM 651 O O . ARG A 1 83 ? -7.574 -3.517 8.172 1.00 87.12 83 ARG A O 1
ATOM 658 N N . ALA A 1 84 ? -6.832 -2.990 6.140 1.00 85.25 84 ALA A N 1
ATOM 659 C CA . ALA A 1 84 ? -7.437 -1.668 6.160 1.00 85.25 84 ALA A CA 1
ATOM 660 C C . ALA A 1 84 ? -8.966 -1.685 6.075 1.00 85.25 84 ALA A C 1
ATOM 662 O O . ALA A 1 84 ? -9.592 -0.688 6.415 1.00 85.25 84 ALA A O 1
ATOM 663 N N . VAL A 1 85 ? -9.595 -2.807 5.719 1.00 80.19 85 VAL A N 1
ATOM 664 C CA . VAL A 1 85 ? -11.062 -2.930 5.808 1.00 80.19 85 VAL A CA 1
ATOM 665 C C . VAL A 1 85 ? -11.591 -2.781 7.240 1.00 80.19 85 VAL A C 1
ATOM 667 O O . VAL A 1 85 ? -12.769 -2.478 7.416 1.00 80.19 85 VAL A O 1
ATOM 670 N N . ASP A 1 86 ? -10.730 -2.962 8.247 1.00 77.62 86 ASP A N 1
ATOM 671 C CA . ASP A 1 86 ? -11.086 -2.851 9.663 1.00 77.62 86 ASP A CA 1
ATOM 672 C C . ASP A 1 86 ? -11.184 -1.393 10.153 1.00 77.62 86 ASP A C 1
ATOM 674 O O . ASP A 1 86 ? -11.712 -1.141 11.242 1.00 77.62 86 ASP A O 1
ATOM 678 N N . PHE A 1 87 ? -10.710 -0.415 9.371 1.00 79.00 87 PHE A N 1
ATOM 679 C CA . PHE A 1 87 ? -10.874 1.001 9.705 1.00 79.00 87 PHE A CA 1
ATOM 680 C C . PHE A 1 87 ? -12.343 1.422 9.589 1.00 79.00 87 PHE A C 1
ATOM 682 O O . PHE A 1 87 ? -13.032 1.120 8.607 1.00 79.00 87 PHE A O 1
ATOM 689 N N . ARG A 1 88 ? -12.841 2.143 10.598 1.00 66.25 88 ARG A N 1
ATOM 690 C CA . ARG A 1 88 ? -14.282 2.398 10.764 1.00 66.25 88 ARG A CA 1
ATOM 691 C C . ARG A 1 88 ? -14.828 3.338 9.694 1.00 66.25 88 ARG A C 1
ATOM 693 O O . ARG A 1 88 ? -15.955 3.122 9.229 1.00 66.25 88 ARG A O 1
ATOM 700 N N . ASP A 1 89 ? -14.021 4.314 9.282 1.00 63.34 89 ASP A N 1
ATOM 701 C CA . ASP A 1 89 ? -14.377 5.303 8.262 1.00 63.34 89 ASP A CA 1
ATOM 702 C C . ASP A 1 89 ? -14.119 4.839 6.818 1.00 63.34 89 ASP A C 1
ATOM 704 O O . ASP A 1 89 ? -14.550 5.501 5.874 1.00 63.34 89 ASP A O 1
ATOM 708 N N . PHE A 1 90 ? -13.516 3.663 6.596 1.00 60.84 90 PHE A N 1
ATOM 709 C CA . PHE A 1 90 ? -13.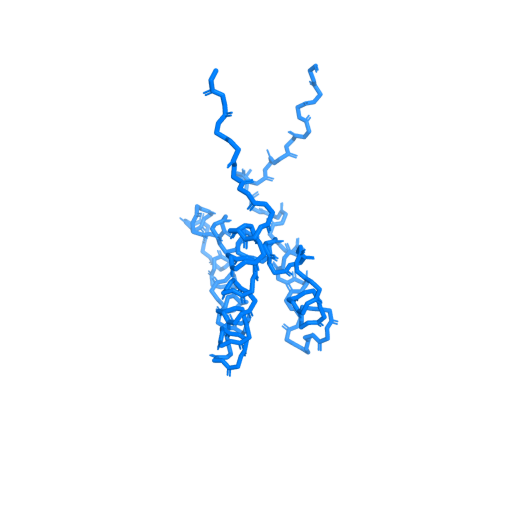328 3.108 5.243 1.00 60.84 90 PHE A CA 1
ATOM 710 C C . PHE A 1 90 ? -14.523 2.336 4.719 1.00 60.84 90 PHE A C 1
ATOM 712 O O . PHE A 1 90 ? -14.408 1.597 3.738 1.00 60.84 90 PHE A O 1
ATOM 719 N N . LYS A 1 91 ? -15.707 2.586 5.285 1.00 52.84 91 LYS A N 1
ATOM 720 C CA . LYS A 1 91 ? -16.970 2.286 4.618 1.00 52.84 91 LYS A CA 1
ATOM 721 C C . LYS A 1 91 ? -17.090 3.139 3.349 1.00 52.84 91 LYS A C 1
ATOM 723 O O . LYS A 1 91 ? -17.942 4.016 3.253 1.00 52.84 91 LYS A O 1
ATOM 728 N N . CYS A 1 92 ? -16.346 2.757 2.311 1.00 46.22 92 CYS A N 1
ATOM 729 C CA . CYS A 1 92 ? -16.851 2.677 0.951 1.00 46.22 92 CYS A CA 1
ATOM 730 C C . CYS A 1 92 ? -18.049 1.716 0.971 1.00 46.22 92 CYS A C 1
ATOM 732 O O . CYS A 1 92 ? -18.004 0.616 0.427 1.00 46.22 92 CYS A O 1
ATOM 734 N N . LYS A 1 93 ? -19.133 2.082 1.666 1.00 43.72 93 LYS A N 1
ATOM 735 C CA . LYS A 1 93 ? -20.432 1.532 1.324 1.00 43.72 93 LYS A CA 1
ATOM 736 C C . LYS A 1 93 ? -20.625 1.974 -0.112 1.00 43.72 93 LYS A C 1
ATOM 738 O O . LYS A 1 93 ? -20.663 3.174 -0.364 1.00 43.72 93 LYS A O 1
ATOM 743 N N . ASN A 1 94 ? -20.679 1.003 -1.016 1.00 47.75 94 ASN A N 1
ATOM 744 C CA . ASN A 1 94 ? -21.317 1.142 -2.310 1.00 47.75 94 ASN A CA 1
ATOM 745 C C . ASN A 1 94 ? -22.585 1.972 -2.090 1.00 47.75 94 ASN A C 1
ATOM 747 O O . ASN A 1 94 ? -23.577 1.470 -1.561 1.00 47.75 94 ASN A O 1
ATOM 751 N N . SER A 1 95 ? -22.523 3.263 -2.394 1.00 39.12 95 SER A N 1
ATOM 752 C CA . SER A 1 95 ? -23.712 4.072 -2.568 1.00 39.12 95 SER A CA 1
ATOM 753 C C . SER A 1 95 ? -24.280 3.629 -3.904 1.00 39.12 95 SER A C 1
ATOM 755 O O . SER A 1 95 ? -24.001 4.227 -4.939 1.00 39.12 95 SER A O 1
ATOM 757 N N . GLU A 1 96 ? -24.995 2.506 -3.876 1.00 47.34 96 GLU A N 1
ATOM 758 C CA . GLU A 1 96 ? -26.114 2.326 -4.782 1.00 47.34 96 GLU A CA 1
ATOM 759 C C . GLU A 1 96 ? -27.045 3.523 -4.550 1.00 47.34 96 GLU A C 1
ATOM 761 O O . GLU A 1 96 ? -27.500 3.788 -3.432 1.00 47.34 96 GLU A O 1
ATOM 766 N N . SER A 1 97 ? -27.218 4.323 -5.593 1.00 37.62 97 SER A N 1
ATOM 767 C CA . SER A 1 97 ? -28.223 5.374 -5.732 1.00 37.62 97 SER A CA 1
ATOM 768 C C . SER A 1 97 ? -28.668 5.369 -7.181 1.00 37.62 97 SER A C 1
ATOM 770 O O . SER A 1 97 ? -27.768 5.311 -8.050 1.00 37.62 97 SER A O 1
#

Secondary structure (DSSP, 8-state):
------HHHHHHHHHHHHHHHHHHHHTTHHHHHHHHHHHHHT-GGGHHHHHHHHHHHHHHHHSHHHHHHHHH-TT-HHHHHHHGGGSGGG-------

Sequence (97 aa):
MFSQMTLKETSTIARDLNVYLEDFLAASGLTLLTELLNKCHLQYTLEQPALFFLYALRALLNSPNGRAAVLQDEQHVLVSIARAVDFRDFKCKNSES

Solvent-accessible surface area (backbone atoms only — not comparable to full-atom values): 5749 Å² total; per-residue (Å²): 140,80,81,80,77,47,72,66,59,54,49,49,52,54,49,52,53,51,51,54,48,51,54,37,52,73,68,44,42,62,58,54,48,41,53,52,41,49,54,26,77,76,32,91,88,30,56,69,64,35,50,58,46,52,50,53,51,50,55,30,59,74,33,76,68,40,28,50,52,55,74,68,42,85,84,42,48,63,55,57,54,58,58,48,70,74,41,83,84,62,67,77,63,80,76,83,125